Protein AF-A0A368FY58-F1 (afdb_monomer_lite)

Foldseek 3Di:
DAPLCCAQCNDPDHHPPGDRNVVSLQRSLVVLLVVLLVLLVVLVCCCVVCVPDPDWRADAAEFEQDDDPDPVCRVVSVLRCLVGVVQNPVCLAVVWRDPSVVVVQQVVCVVVVHPDGSRDTDDPVSSVSRHNSGPDPDYDHDD

InterPro domains:
  IPR001360 Glycoside hydrolase family 1 [PF00232] (12-135)
  IPR001360 Glycoside hydrolase family 1 [PTHR10353] (5-135)
  IPR017853 Glycoside hydrolase superfamily [SSF51445] (22-135)

Radius of gyration: 16.43 Å; chains: 1; bounding box: 44×36×48 Å

pLDDT: mean 85.99, std 13.45, range [48.5, 98.12]

Secondary structure (DSSP, 8-state):
--HHHHHHH-SSS--TT---GGGHHHHHHHHHHHHHHHHHHHHHHHHHH-TT--------EEE-----SSGGGHHHHHHHHIIIIITTTHHHHHSS--HHHHHHHHHHHHHTT-SS-SSPPPPHHHHHHHTT--S---EEE--

Sequence (143 aa):
MSQAHQGYCGIGTEHAPGGFQEHCSWAQYLAGHHMLLAHAHAYRAYHGLFPYSSGKIGIANSGAWIEPESAQEAAFAEEVRQWSAFWFTHPLFEGDYPPAMRATVDKKSKEEGRTSSRLPYFNEYERQMLIGASDTKRQLIYC

Structure (mmCIF, N/CA/C/O backbone):
data_AF-A0A368FY58-F1
#
_entry.id   AF-A0A368FY58-F1
#
loop_
_atom_site.group_PDB
_atom_site.id
_atom_site.type_symbol
_atom_site.label_atom_id
_atom_site.label_alt_id
_atom_site.label_comp_id
_atom_site.label_asym_id
_atom_site.label_entity_id
_atom_site.label_seq_id
_atom_site.pdbx_PDB_ins_code
_atom_site.Cartn_x
_atom_site.Cartn_y
_atom_site.Cartn_z
_atom_site.occupancy
_atom_site.B_iso_or_equiv
_atom_site.auth_seq_id
_atom_site.auth_comp_id
_atom_site.auth_asym_id
_atom_site.auth_atom_id
_atom_site.pdbx_PDB_model_num
ATOM 1 N N . MET A 1 1 ? -3.952 11.215 6.947 1.00 48.50 1 MET A N 1
ATOM 2 C CA . MET A 1 1 ? -4.940 10.929 5.880 1.00 48.50 1 MET A CA 1
ATOM 3 C C . MET A 1 1 ? -4.162 10.566 4.627 1.00 48.50 1 MET A C 1
ATOM 5 O O . MET A 1 1 ? -3.210 11.275 4.333 1.00 48.50 1 MET A O 1
ATOM 9 N N . SER A 1 2 ? -4.475 9.458 3.951 1.00 54.44 2 SER A N 1
ATOM 10 C CA . SER A 1 2 ? -3.730 9.057 2.747 1.00 54.44 2 SER A CA 1
ATOM 11 C C . SER A 1 2 ? -4.096 9.938 1.545 1.00 54.44 2 SER A C 1
ATOM 13 O O . SER A 1 2 ? -5.202 10.476 1.480 1.00 54.44 2 SER A O 1
ATOM 15 N N . GLN A 1 3 ? -3.201 10.035 0.558 1.00 57.19 3 GLN A N 1
ATOM 16 C CA . GLN A 1 3 ? -3.477 10.687 -0.734 1.00 57.19 3 GLN A CA 1
ATOM 17 C C . GLN A 1 3 ? -4.734 10.104 -1.415 1.00 57.19 3 GLN A C 1
ATOM 19 O O . GLN A 1 3 ? -5.549 10.836 -1.971 1.00 57.19 3 GLN A O 1
ATOM 24 N N . ALA A 1 4 ? -4.952 8.788 -1.291 1.00 59.53 4 ALA A N 1
ATOM 25 C CA . ALA A 1 4 ? -6.152 8.121 -1.800 1.00 59.53 4 ALA A CA 1
ATOM 26 C C . ALA A 1 4 ? -7.439 8.609 -1.107 1.00 59.53 4 ALA A C 1
ATOM 28 O O . ALA A 1 4 ? -8.479 8.721 -1.747 1.00 59.53 4 ALA A O 1
ATOM 29 N N . HIS A 1 5 ? -7.384 8.953 0.182 1.00 64.12 5 HIS A N 1
ATOM 30 C CA . HIS A 1 5 ? -8.523 9.553 0.870 1.00 64.12 5 HIS A CA 1
ATOM 31 C C . HIS A 1 5 ? -8.812 10.967 0.344 1.00 64.12 5 HIS A C 1
ATOM 33 O O . HIS A 1 5 ? -9.955 11.293 0.061 1.00 64.12 5 HIS A O 1
ATOM 39 N N . GLN A 1 6 ? -7.801 11.809 0.135 1.00 64.56 6 GLN A N 1
ATOM 40 C CA . GLN A 1 6 ? -8.033 13.171 -0.371 1.00 64.56 6 GLN A CA 1
ATOM 41 C C . GLN A 1 6 ? -8.599 13.183 -1.802 1.00 64.56 6 GLN A C 1
ATOM 43 O O . GLN A 1 6 ? -9.518 13.951 -2.080 1.00 64.56 6 GLN A O 1
ATOM 48 N N . GLY A 1 7 ? -8.113 12.291 -2.674 1.00 62.91 7 GLY A N 1
ATOM 49 C CA . GLY A 1 7 ? -8.591 12.143 -4.055 1.00 62.91 7 GLY A CA 1
ATOM 50 C C . GLY A 1 7 ? -10.014 11.586 -4.177 1.00 62.91 7 GLY A C 1
ATOM 51 O O . GLY A 1 7 ? -10.831 12.119 -4.919 1.00 62.91 7 GLY A O 1
ATOM 52 N N . TYR A 1 8 ? -10.332 10.522 -3.434 1.00 68.25 8 TYR A N 1
ATOM 53 C CA . TYR A 1 8 ? -11.596 9.785 -3.596 1.00 68.25 8 TYR A CA 1
ATOM 54 C C . TYR A 1 8 ? -12.671 10.147 -2.559 1.00 68.25 8 TYR A C 1
ATOM 56 O O . TYR A 1 8 ? -13.845 9.846 -2.761 1.00 68.25 8 TYR A O 1
ATOM 64 N N . CYS A 1 9 ? -12.283 10.780 -1.450 1.00 68.06 9 CYS A N 1
ATOM 65 C CA . CYS A 1 9 ? -13.140 11.067 -0.297 1.00 68.06 9 CYS A CA 1
ATOM 66 C C . CYS A 1 9 ? -13.080 12.527 0.179 1.00 68.06 9 CYS A C 1
ATOM 68 O O . CYS A 1 9 ? -13.592 12.815 1.260 1.00 68.06 9 CYS A O 1
ATOM 70 N N . GLY A 1 10 ? -12.410 13.418 -0.562 1.00 59.62 10 GLY A N 1
ATOM 71 C CA . GLY A 1 10 ? -11.998 14.744 -0.098 1.00 59.62 10 GLY A CA 1
ATOM 72 C C . GLY A 1 10 ? -13.063 15.510 0.694 1.00 59.62 10 GLY A C 1
ATOM 73 O O . GLY A 1 10 ? -14.151 15.792 0.195 1.00 59.62 10 GLY A O 1
ATOM 74 N N . ILE A 1 11 ? -12.716 15.877 1.931 1.00 55.25 11 ILE A N 1
ATOM 75 C CA . ILE A 1 11 ? -13.476 16.820 2.754 1.00 55.25 11 ILE A CA 1
ATOM 76 C C . ILE A 1 11 ? -13.068 18.231 2.312 1.00 55.25 11 ILE A C 1
ATOM 78 O O . ILE A 1 11 ? -11.911 18.613 2.467 1.00 55.25 11 ILE A O 1
ATOM 82 N N . GLY A 1 12 ? -14.009 19.001 1.760 1.00 56.72 12 GLY A N 1
ATOM 83 C CA . GLY A 1 12 ? -13.831 20.422 1.429 1.00 56.72 12 GLY A CA 1
ATOM 84 C C . GLY A 1 12 ? -13.776 20.744 -0.068 1.00 56.72 12 GLY A C 1
ATOM 85 O O . GLY A 1 12 ? -14.390 21.725 -0.475 1.00 56.72 12 GLY A O 1
ATOM 86 N N . THR A 1 13 ? -13.119 19.919 -0.892 1.00 57.25 13 THR A N 1
ATOM 87 C CA . THR A 1 13 ? -13.093 20.054 -2.364 1.00 57.25 13 THR A CA 1
ATOM 88 C C . THR A 1 13 ? -12.908 18.700 -3.059 1.00 57.25 13 THR A C 1
ATOM 90 O O . THR A 1 13 ? -12.271 17.784 -2.530 1.00 57.25 13 THR A O 1
ATOM 93 N N . GLU A 1 14 ? -13.468 18.568 -4.261 1.00 62.75 14 GLU A N 1
ATOM 94 C CA . GLU A 1 14 ? -13.305 17.392 -5.115 1.00 62.75 14 GLU A CA 1
ATOM 95 C C . GLU A 1 14 ? -11.928 17.423 -5.792 1.00 62.75 14 GLU A C 1
ATOM 97 O O . GLU A 1 14 ? -11.596 18.360 -6.517 1.00 62.75 14 GLU A O 1
ATOM 102 N N . HIS A 1 15 ? -11.105 16.411 -5.518 1.00 64.19 15 HIS A N 1
ATOM 103 C CA . HIS A 1 15 ? -9.800 16.227 -6.151 1.00 64.19 15 HIS A CA 1
ATOM 104 C C . HIS A 1 15 ? -9.892 15.104 -7.192 1.00 64.19 15 HIS A C 1
ATOM 106 O O . HIS A 1 15 ? -10.798 14.274 -7.144 1.00 64.19 15 HIS A O 1
ATOM 112 N N . ALA A 1 16 ? -8.961 15.062 -8.148 1.00 59.34 16 ALA A N 1
ATOM 113 C CA . ALA A 1 16 ? -8.955 14.015 -9.168 1.00 59.34 16 ALA A CA 1
ATOM 114 C C . ALA A 1 16 ? -8.830 12.607 -8.532 1.00 59.34 16 ALA A C 1
ATOM 116 O O . ALA A 1 16 ? -8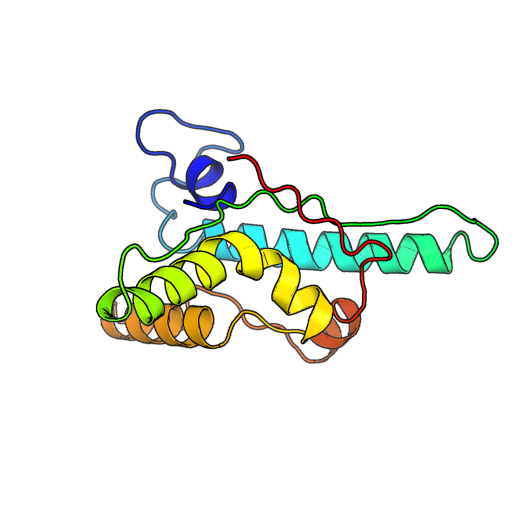.040 12.433 -7.598 1.00 59.34 16 ALA A O 1
ATOM 117 N N . PRO A 1 17 ? -9.553 11.590 -9.044 1.00 64.75 17 PRO A N 1
ATOM 118 C CA . PRO A 1 17 ? -10.380 11.622 -10.259 1.00 64.75 17 PRO A CA 1
ATOM 119 C C . PRO A 1 17 ? -11.807 12.195 -10.105 1.00 64.75 17 PRO A C 1
ATOM 121 O O . PRO A 1 17 ? -12.456 12.385 -11.127 1.00 64.75 17 PRO A O 1
ATOM 124 N N . GLY A 1 18 ? -12.286 12.503 -8.894 1.00 69.25 18 GLY A N 1
ATOM 125 C CA . GLY A 1 18 ? -13.659 12.983 -8.655 1.00 69.25 18 GLY A CA 1
ATOM 126 C C . GLY A 1 18 ? -14.741 11.901 -8.813 1.00 69.25 18 GLY A C 1
ATOM 127 O O . GLY A 1 18 ? -14.479 10.809 -9.306 1.00 69.25 18 GLY A O 1
ATOM 128 N N . GLY A 1 19 ? -15.961 12.165 -8.345 1.00 72.25 19 GLY A N 1
ATOM 129 C CA . GLY A 1 19 ? -17.146 11.321 -8.532 1.00 72.25 19 GLY A CA 1
ATOM 130 C C . GLY A 1 19 ? -17.279 10.127 -7.582 1.00 72.25 19 GLY A C 1
ATOM 131 O O . GLY A 1 19 ? -18.206 9.336 -7.727 1.00 72.25 19 GLY A O 1
ATOM 132 N N . PHE A 1 20 ? -16.387 9.978 -6.597 1.00 73.94 20 PHE A N 1
ATOM 133 C CA . PHE A 1 20 ? -16.355 8.813 -5.695 1.00 73.94 20 PHE A CA 1
ATOM 134 C C . PHE A 1 20 ? -16.813 9.096 -4.259 1.00 73.94 20 PHE A C 1
ATOM 136 O O . PHE A 1 20 ? -16.708 8.212 -3.407 1.00 73.94 20 PHE A O 1
ATOM 143 N N . GLN A 1 21 ? -17.363 10.280 -3.975 1.00 72.56 21 GLN A N 1
ATOM 144 C CA . GLN A 1 21 ? -17.785 10.666 -2.620 1.00 72.56 21 GLN A CA 1
ATOM 145 C C . GLN A 1 21 ? -18.790 9.670 -2.014 1.00 72.56 21 GLN A C 1
ATOM 147 O O . GLN A 1 21 ? -18.596 9.205 -0.890 1.00 72.56 21 GLN A O 1
ATOM 152 N N . GLU A 1 22 ? -19.794 9.242 -2.786 1.00 75.25 22 GLU A N 1
ATOM 153 C CA . GLU A 1 22 ? -20.794 8.243 -2.365 1.00 75.25 22 GLU A CA 1
ATOM 154 C C . GLU A 1 22 ? -20.196 6.841 -2.131 1.00 75.25 22 GLU A C 1
ATOM 156 O O . GLU A 1 22 ? -20.783 5.984 -1.465 1.00 75.25 22 GLU A O 1
ATOM 161 N N . HIS A 1 23 ? -18.998 6.587 -2.656 1.00 80.94 23 HIS A N 1
ATOM 162 C CA . HIS A 1 23 ? -18.295 5.305 -2.595 1.00 80.94 23 HIS A CA 1
ATOM 163 C C . HIS A 1 23 ? -17.013 5.362 -1.760 1.00 80.94 23 HIS A C 1
ATOM 165 O O . HIS A 1 23 ? -16.268 4.381 -1.685 1.00 80.94 23 HIS A O 1
ATOM 171 N N . CYS A 1 24 ? -16.783 6.475 -1.063 1.00 76.56 24 CYS A N 1
ATOM 172 C CA . CYS A 1 24 ? -15.576 6.730 -0.286 1.00 76.56 24 CYS A CA 1
ATOM 173 C C . CYS A 1 24 ? -15.232 5.600 0.702 1.00 76.56 24 CYS A C 1
ATOM 175 O O . CYS A 1 24 ? -14.060 5.283 0.935 1.00 76.56 24 CYS A O 1
ATOM 177 N N . SER A 1 25 ? -16.263 4.959 1.262 1.00 80.56 25 SER A N 1
ATOM 178 C CA . SER A 1 25 ? -16.097 3.860 2.215 1.00 80.56 25 SER A CA 1
ATOM 179 C C . SER A 1 25 ? -15.219 2.718 1.683 1.00 80.56 25 SER A C 1
ATOM 181 O O . SER A 1 25 ? -14.587 2.044 2.491 1.00 80.56 25 SER A O 1
ATOM 183 N N . TRP A 1 26 ? -15.121 2.517 0.363 1.00 85.94 26 TRP A N 1
ATOM 184 C CA . TRP A 1 26 ? -14.324 1.440 -0.239 1.00 85.94 26 TRP A CA 1
ATOM 185 C C . TRP A 1 26 ? -13.442 1.868 -1.425 1.00 85.94 26 TRP A C 1
ATOM 187 O O . TRP A 1 26 ? -12.402 1.248 -1.649 1.00 85.94 26 TRP A O 1
ATOM 197 N N . ALA A 1 27 ? -13.788 2.933 -2.155 1.00 86.62 27 ALA A N 1
ATOM 198 C CA . ALA A 1 27 ? -13.092 3.329 -3.386 1.00 86.62 27 ALA A CA 1
ATOM 199 C C . ALA A 1 27 ? -11.594 3.620 -3.175 1.00 86.62 27 ALA A C 1
ATOM 201 O O . ALA A 1 27 ? -10.762 3.208 -3.981 1.00 86.62 27 ALA A O 1
ATOM 202 N N . GLN A 1 28 ? -11.231 4.243 -2.049 1.00 84.81 28 GLN A N 1
ATOM 203 C CA . GLN A 1 28 ? -9.832 4.526 -1.702 1.00 84.81 28 GLN A CA 1
ATOM 204 C C . GLN A 1 28 ? -8.973 3.254 -1.575 1.00 84.81 28 GLN A C 1
ATOM 206 O O . GLN A 1 28 ? -7.805 3.251 -1.967 1.00 84.81 28 GLN A O 1
ATOM 211 N N . TYR A 1 29 ? -9.543 2.165 -1.048 1.00 90.62 29 TYR A N 1
ATOM 212 C CA . TYR A 1 29 ? -8.827 0.902 -0.881 1.00 90.62 29 TYR A CA 1
ATOM 213 C C . TYR A 1 29 ? -8.645 0.198 -2.217 1.00 90.62 29 TYR A C 1
ATOM 215 O O . TYR A 1 29 ? -7.563 -0.313 -2.489 1.00 90.62 29 TYR A O 1
ATOM 223 N N . LEU A 1 30 ? -9.675 0.228 -3.065 1.00 91.25 30 LEU A N 1
ATOM 224 C CA . LEU A 1 30 ? -9.613 -0.339 -4.406 1.00 91.25 30 LEU A CA 1
ATOM 225 C C . LEU A 1 30 ? -8.593 0.400 -5.285 1.00 91.25 30 LEU A C 1
ATOM 227 O O . LEU A 1 30 ? -7.776 -0.232 -5.953 1.00 91.25 30 LEU A O 1
ATOM 231 N N . ALA A 1 31 ? -8.586 1.734 -5.231 1.00 88.50 31 ALA A N 1
ATOM 232 C CA . ALA A 1 31 ? -7.604 2.550 -5.934 1.00 88.50 31 ALA A CA 1
ATOM 233 C C . ALA A 1 31 ? -6.176 2.235 -5.467 1.00 88.50 31 ALA A C 1
ATOM 235 O O . ALA A 1 31 ? -5.314 1.921 -6.287 1.00 88.50 31 ALA A O 1
ATOM 236 N N . GLY A 1 32 ? -5.932 2.242 -4.150 1.00 90.12 32 GLY A N 1
ATOM 237 C CA . GLY A 1 32 ? -4.619 1.903 -3.596 1.00 90.12 32 GLY A CA 1
ATOM 238 C C . GLY A 1 32 ? -4.163 0.486 -3.957 1.00 90.12 32 GLY A C 1
ATOM 239 O O . GLY A 1 32 ? -2.993 0.273 -4.269 1.00 90.12 32 GLY A O 1
ATOM 240 N N . HIS A 1 33 ? -5.089 -0.474 -3.983 1.00 95.12 33 HIS A N 1
ATOM 241 C CA . HIS A 1 33 ? -4.829 -1.848 -4.405 1.00 95.12 33 HIS A CA 1
ATOM 242 C C . HIS A 1 33 ? -4.338 -1.931 -5.851 1.00 95.12 33 HIS A C 1
ATOM 244 O O . HIS A 1 33 ? -3.269 -2.483 -6.110 1.00 95.12 33 HIS A O 1
ATOM 250 N N . HIS A 1 34 ? -5.054 -1.316 -6.792 1.00 95.38 34 HIS A N 1
ATOM 251 C CA . HIS A 1 34 ? -4.641 -1.343 -8.193 1.00 95.38 34 HIS A CA 1
ATOM 252 C C . HIS A 1 34 ? -3.397 -0.500 -8.474 1.00 95.38 34 HIS A C 1
ATOM 254 O O . HIS A 1 34 ? -2.614 -0.875 -9.341 1.00 95.38 34 HIS A O 1
ATOM 260 N N . MET A 1 35 ? -3.153 0.580 -7.726 1.00 94.25 35 MET A N 1
ATOM 261 C CA . MET A 1 35 ? -1.891 1.323 -7.817 1.00 94.25 35 MET A CA 1
ATOM 262 C C . MET A 1 35 ? -0.685 0.446 -7.457 1.00 94.25 35 MET A C 1
ATOM 264 O O . MET A 1 35 ? 0.327 0.489 -8.154 1.00 94.25 35 MET A O 1
ATOM 268 N N . LEU A 1 36 ? -0.797 -0.380 -6.412 1.00 95.81 36 LEU A N 1
ATOM 269 C CA . LEU A 1 36 ? 0.254 -1.324 -6.020 1.00 95.81 36 LEU A CA 1
ATOM 270 C C . LEU A 1 36 ? 0.492 -2.392 -7.091 1.00 95.81 36 LEU A C 1
ATOM 272 O O . LEU A 1 36 ? 1.639 -2.648 -7.457 1.00 95.81 36 LEU A O 1
ATOM 276 N N . LEU A 1 37 ? -0.580 -2.978 -7.632 1.00 97.69 37 LEU A N 1
ATOM 277 C CA . LEU A 1 37 ? -0.468 -3.966 -8.707 1.00 97.69 37 LEU A CA 1
ATOM 278 C C . LEU A 1 37 ? 0.138 -3.355 -9.973 1.00 97.69 37 LEU A C 1
ATOM 280 O O . LEU A 1 37 ? 1.061 -3.925 -10.547 1.00 97.69 37 LEU A O 1
ATOM 284 N N . ALA A 1 38 ? -0.324 -2.172 -10.384 1.00 97.62 38 ALA A N 1
ATOM 285 C CA . ALA A 1 38 ? 0.210 -1.465 -11.544 1.00 97.62 38 ALA A CA 1
ATOM 286 C C . ALA A 1 38 ? 1.706 -1.161 -11.380 1.00 97.62 38 ALA A C 1
ATOM 288 O O . ALA A 1 38 ? 2.486 -1.399 -12.303 1.00 97.62 38 ALA A O 1
ATOM 289 N N . HIS A 1 39 ? 2.116 -0.704 -10.192 1.00 96.62 39 HIS A N 1
ATOM 290 C CA . HIS A 1 39 ? 3.522 -0.496 -9.848 1.00 96.62 39 HIS A CA 1
ATOM 291 C C . HIS A 1 39 ? 4.334 -1.792 -9.960 1.00 96.62 39 HIS A C 1
ATOM 293 O O . HIS A 1 39 ? 5.369 -1.809 -10.625 1.00 96.62 39 HIS A O 1
ATOM 299 N N . ALA A 1 40 ? 3.849 -2.895 -9.383 1.00 97.44 40 ALA A N 1
ATOM 300 C CA . ALA A 1 40 ? 4.516 -4.192 -9.472 1.00 97.44 40 ALA A CA 1
ATOM 301 C C . ALA A 1 40 ? 4.650 -4.676 -10.923 1.00 97.44 40 ALA A C 1
ATOM 303 O O . ALA A 1 40 ? 5.733 -5.085 -11.340 1.00 97.44 40 ALA A O 1
ATOM 304 N N . HIS A 1 41 ? 3.589 -4.576 -11.726 1.00 97.88 41 HIS A N 1
ATOM 305 C CA . HIS A 1 41 ? 3.636 -4.928 -13.144 1.00 97.88 41 HIS A CA 1
ATOM 306 C C . HIS A 1 41 ? 4.646 -4.074 -13.915 1.00 97.88 41 HIS A C 1
ATOM 308 O O . HIS A 1 41 ? 5.447 -4.627 -14.668 1.00 97.88 41 HIS A O 1
ATOM 314 N N . ALA A 1 42 ? 4.661 -2.757 -13.699 1.00 97.50 42 ALA A N 1
ATOM 315 C CA . ALA A 1 42 ? 5.629 -1.861 -14.326 1.00 97.50 42 ALA A CA 1
ATOM 316 C C . ALA A 1 42 ? 7.071 -2.200 -13.914 1.00 97.50 42 ALA A C 1
ATOM 318 O O . ALA A 1 42 ? 7.954 -2.267 -14.770 1.00 97.50 42 ALA A O 1
ATOM 319 N N . TYR A 1 43 ? 7.301 -2.488 -12.628 1.00 96.94 43 TYR A N 1
ATOM 320 C CA . TYR A 1 43 ? 8.603 -2.900 -12.104 1.00 96.94 43 TYR A CA 1
ATOM 321 C C . TYR A 1 43 ? 9.120 -4.170 -12.791 1.00 96.94 43 TYR A C 1
ATOM 323 O O . TYR A 1 43 ? 10.255 -4.197 -13.277 1.00 96.94 43 TYR A O 1
ATOM 331 N N . ARG A 1 44 ? 8.286 -5.218 -12.871 1.00 96.94 44 ARG A N 1
ATOM 332 C CA . ARG A 1 44 ? 8.658 -6.487 -13.518 1.00 96.94 44 ARG A CA 1
ATOM 333 C C . ARG A 1 44 ? 8.848 -6.319 -15.021 1.00 96.94 44 ARG A C 1
ATOM 335 O O . ARG A 1 44 ? 9.807 -6.856 -15.568 1.00 96.94 44 ARG A O 1
ATOM 342 N N . ALA A 1 45 ? 7.974 -5.555 -15.677 1.00 97.44 45 ALA A N 1
ATOM 343 C CA . ALA A 1 45 ? 8.077 -5.281 -17.106 1.00 97.44 45 ALA A CA 1
ATOM 344 C C . ALA A 1 45 ? 9.388 -4.564 -17.441 1.00 97.44 45 ALA A C 1
ATOM 346 O O . ALA A 1 45 ? 10.081 -4.974 -18.364 1.00 97.44 45 ALA A O 1
ATOM 347 N N . TYR A 1 46 ? 9.773 -3.550 -16.666 1.00 97.19 46 TYR A N 1
ATOM 348 C CA . TYR A 1 46 ? 11.032 -2.838 -16.871 1.00 97.19 46 TYR A CA 1
ATOM 349 C C . TYR A 1 46 ? 12.249 -3.760 -16.768 1.00 97.19 46 TYR A C 1
ATOM 351 O O . TYR A 1 46 ? 13.075 -3.784 -17.675 1.00 97.19 46 TYR A O 1
ATOM 359 N N . HIS A 1 47 ? 12.330 -4.560 -15.704 1.00 95.50 47 HIS A N 1
ATOM 360 C CA . HIS A 1 47 ? 13.457 -5.470 -15.497 1.00 95.50 47 HIS A CA 1
ATOM 361 C C . HIS A 1 47 ? 13.492 -6.615 -16.520 1.00 95.50 47 HIS A C 1
ATOM 363 O O . HIS A 1 47 ? 14.570 -7.090 -16.868 1.00 95.50 47 HIS A O 1
ATOM 369 N N . GLY A 1 48 ? 12.332 -7.037 -17.033 1.00 96.44 48 GLY A N 1
ATOM 370 C CA . GLY A 1 48 ? 12.245 -8.028 -18.105 1.00 96.44 48 GLY A CA 1
ATOM 371 C C . GLY A 1 48 ? 12.607 -7.472 -19.486 1.00 96.44 48 GLY A C 1
ATOM 372 O O . GLY A 1 48 ? 13.301 -8.136 -20.250 1.00 96.44 48 GLY A O 1
ATOM 373 N N . LEU A 1 49 ? 12.153 -6.257 -19.812 1.00 97.81 49 LEU A N 1
ATOM 374 C CA . LEU A 1 49 ? 12.375 -5.617 -21.116 1.00 97.81 49 LEU A CA 1
ATOM 375 C C . LEU A 1 49 ? 13.764 -4.977 -21.237 1.00 97.81 49 LEU A C 1
ATOM 377 O O . LEU A 1 49 ? 14.304 -4.894 -22.339 1.00 97.81 49 LEU A O 1
ATOM 381 N N . PHE A 1 50 ? 14.349 -4.533 -20.123 1.00 96.69 50 PHE A N 1
ATOM 382 C CA . PHE A 1 50 ? 15.621 -3.811 -20.092 1.00 96.69 50 PHE A CA 1
ATOM 383 C C . PHE A 1 50 ? 16.636 -4.453 -19.123 1.00 96.69 50 PHE A C 1
ATOM 385 O O . PHE A 1 50 ? 17.146 -3.769 -18.235 1.00 96.69 50 PHE A O 1
ATOM 392 N N . PRO A 1 51 ? 16.997 -5.741 -19.296 1.00 93.62 51 PRO A N 1
ATOM 393 C CA . PRO A 1 51 ? 17.821 -6.488 -18.335 1.00 93.62 51 PRO A CA 1
ATOM 394 C C . PRO A 1 51 ? 19.261 -5.966 -18.187 1.00 93.62 51 PRO A C 1
ATOM 396 O O . PRO A 1 51 ? 19.928 -6.273 -17.205 1.00 93.62 51 PRO A O 1
ATOM 399 N N . TYR A 1 52 ? 19.751 -5.181 -19.151 1.00 96.25 52 TYR A N 1
ATOM 400 C CA . TYR A 1 52 ? 21.083 -4.561 -19.116 1.00 96.25 52 TYR A CA 1
ATOM 401 C C . TYR A 1 52 ? 21.062 -3.099 -18.652 1.00 96.25 52 TYR A C 1
ATOM 403 O O . TYR A 1 52 ? 22.107 -2.450 -18.610 1.00 96.25 52 TYR A O 1
ATOM 411 N N . SER A 1 53 ? 19.882 -2.553 -18.345 1.00 95.06 53 SER A N 1
ATOM 412 C CA . SER A 1 53 ? 19.763 -1.190 -17.838 1.00 95.06 53 SER A CA 1
ATOM 413 C C . SER A 1 53 ? 20.236 -1.112 -16.390 1.00 95.06 53 SER A C 1
ATOM 415 O O . SER A 1 53 ? 19.936 -1.979 -15.576 1.00 95.06 53 SER A O 1
ATOM 417 N N . SER A 1 54 ? 20.935 -0.031 -16.051 1.00 92.38 54 SER A N 1
ATOM 418 C CA . SER A 1 54 ? 21.296 0.316 -14.671 1.00 92.38 54 SER A CA 1
ATOM 419 C C . SER A 1 54 ? 20.264 1.222 -13.989 1.00 92.38 54 SER A C 1
ATOM 421 O O . SER A 1 54 ? 20.481 1.672 -12.858 1.00 92.38 54 SER A O 1
ATOM 423 N N . GLY A 1 55 ? 19.164 1.539 -14.680 1.00 93.25 55 GLY A N 1
ATOM 424 C CA . GLY A 1 55 ? 18.087 2.347 -14.123 1.00 93.25 55 GLY A CA 1
ATOM 425 C C . GLY A 1 55 ? 17.346 1.620 -13.001 1.00 93.25 55 GLY A C 1
ATOM 426 O O . GLY A 1 55 ? 17.377 0.398 -12.895 1.00 93.25 55 GLY A O 1
ATOM 427 N N . LYS A 1 56 ? 16.711 2.409 -12.135 1.00 93.94 56 LYS A N 1
ATOM 428 C CA . LYS A 1 56 ? 16.043 1.938 -10.921 1.00 93.94 56 LYS A CA 1
ATOM 429 C C . LYS A 1 56 ? 14.591 2.377 -10.918 1.00 93.94 56 LYS A C 1
ATOM 431 O O . LYS A 1 56 ? 14.297 3.520 -11.269 1.00 93.94 56 LYS A O 1
ATOM 436 N N . ILE A 1 57 ? 13.712 1.506 -10.449 1.00 93.81 57 ILE A N 1
ATOM 437 C CA . ILE A 1 57 ? 12.304 1.799 -10.203 1.00 93.81 57 ILE A CA 1
ATOM 438 C C . ILE A 1 57 ? 12.050 1.770 -8.702 1.00 93.81 57 ILE A C 1
ATOM 440 O O . ILE A 1 57 ? 12.449 0.853 -7.992 1.00 93.81 57 ILE A O 1
ATOM 444 N N . GLY A 1 58 ? 11.352 2.788 -8.217 1.00 91.06 58 GLY A N 1
ATOM 445 C CA . GLY A 1 58 ? 10.887 2.862 -6.841 1.00 91.06 58 GLY A CA 1
ATOM 446 C C . GLY A 1 58 ? 9.484 3.434 -6.772 1.00 91.06 58 GLY A C 1
ATOM 447 O O . GLY A 1 58 ? 8.977 3.968 -7.758 1.00 91.06 58 GLY A O 1
ATOM 448 N N . ILE A 1 59 ? 8.871 3.335 -5.595 1.00 88.25 59 ILE A N 1
ATOM 449 C CA . ILE A 1 59 ? 7.605 4.000 -5.300 1.00 88.25 59 ILE A CA 1
ATOM 450 C C . ILE A 1 59 ? 7.865 5.244 -4.449 1.00 88.25 59 ILE A C 1
ATOM 452 O O . ILE A 1 59 ? 8.510 5.187 -3.403 1.00 88.25 59 ILE A O 1
ATOM 456 N N . ALA A 1 60 ? 7.363 6.390 -4.898 1.00 86.88 60 ALA A N 1
ATOM 457 C CA . ALA A 1 60 ? 7.387 7.618 -4.117 1.00 86.88 60 ALA A CA 1
ATOM 458 C C . ALA A 1 60 ? 6.206 7.611 -3.138 1.00 86.88 60 ALA A C 1
ATOM 460 O O . ALA A 1 60 ? 5.129 8.116 -3.447 1.00 86.88 60 ALA A O 1
ATOM 461 N N . ASN A 1 61 ? 6.394 7.002 -1.965 1.00 82.38 61 ASN A N 1
ATOM 462 C CA . ASN A 1 61 ? 5.356 6.993 -0.940 1.00 82.38 61 ASN A CA 1
ATOM 463 C C . ASN A 1 61 ? 5.404 8.282 -0.110 1.00 82.38 61 ASN A C 1
ATOM 465 O O . ASN A 1 61 ? 6.422 8.555 0.528 1.00 82.38 61 ASN A O 1
ATOM 469 N N . SER A 1 62 ? 4.301 9.032 -0.111 1.00 78.62 62 SER A N 1
ATOM 470 C CA . SER A 1 62 ? 4.095 10.206 0.738 1.00 78.62 62 SER A CA 1
ATOM 471 C C . SER A 1 62 ? 3.285 9.796 1.962 1.00 78.62 62 SER A C 1
ATOM 473 O O . SER A 1 62 ? 2.155 9.324 1.835 1.00 78.62 62 SER A O 1
ATOM 475 N N . GLY A 1 63 ? 3.868 9.980 3.142 1.00 76.81 63 GLY A N 1
ATOM 476 C CA . GLY A 1 63 ? 3.210 9.709 4.412 1.00 76.81 63 GLY A CA 1
ATOM 477 C C . GLY A 1 63 ? 3.685 10.674 5.489 1.00 76.81 63 GLY A C 1
ATOM 478 O O . GLY A 1 63 ? 4.827 11.131 5.467 1.00 76.81 63 GLY A O 1
ATOM 479 N N . ALA A 1 64 ? 2.799 10.962 6.436 1.00 79.75 64 ALA A N 1
ATOM 480 C CA . ALA A 1 64 ? 3.151 11.631 7.678 1.00 79.75 64 ALA A CA 1
ATOM 481 C C . ALA A 1 64 ? 3.830 10.633 8.623 1.00 79.75 64 ALA A C 1
ATOM 483 O O . ALA A 1 64 ? 3.309 9.529 8.838 1.00 79.75 64 ALA A O 1
ATOM 484 N N . TRP A 1 65 ? 4.969 11.034 9.182 1.00 84.88 65 TRP A N 1
ATOM 485 C CA . TRP A 1 65 ? 5.584 10.360 10.317 1.00 84.88 65 TRP A CA 1
ATOM 486 C C . TRP A 1 65 ? 5.015 10.946 11.608 1.00 84.88 65 TRP A C 1
ATOM 488 O O . TRP A 1 65 ? 4.896 12.163 11.727 1.00 84.88 65 TRP A O 1
ATOM 498 N N . ILE A 1 66 ? 4.648 10.087 12.556 1.00 84.62 66 ILE A N 1
ATOM 499 C CA . ILE A 1 66 ? 4.115 10.510 13.853 1.00 84.62 66 ILE A CA 1
ATOM 500 C C . ILE A 1 66 ? 4.982 9.907 14.941 1.00 84.62 66 ILE A C 1
ATOM 502 O O . ILE A 1 66 ? 5.191 8.693 14.949 1.00 84.62 66 ILE A O 1
ATOM 506 N N . GLU A 1 67 ? 5.458 10.756 15.845 1.00 91.31 67 GLU A N 1
ATOM 507 C CA . GLU A 1 67 ? 6.113 10.350 17.084 1.00 91.31 67 GLU A CA 1
ATOM 508 C C . GLU A 1 67 ? 5.129 10.462 18.252 1.00 91.31 67 GLU A C 1
ATOM 510 O O . GLU A 1 67 ? 4.343 11.410 18.284 1.00 91.31 67 GLU A O 1
ATOM 515 N N . PRO A 1 68 ? 5.136 9.509 19.196 1.00 92.81 68 PRO A N 1
ATOM 516 C CA . PRO A 1 68 ? 4.320 9.613 20.398 1.00 92.81 68 PRO A CA 1
ATOM 517 C C . PRO A 1 68 ? 4.895 10.665 21.358 1.00 92.81 68 PRO A C 1
ATOM 519 O O . PRO A 1 68 ? 6.113 10.741 21.531 1.00 92.81 68 PRO A O 1
ATOM 522 N N . GLU A 1 69 ? 4.039 11.426 22.047 1.00 93.00 69 GLU A N 1
ATOM 523 C CA . GLU A 1 69 ? 4.492 12.373 23.081 1.00 93.00 69 GLU A CA 1
ATOM 524 C C . GLU A 1 69 ? 4.781 11.660 24.413 1.00 93.00 69 GLU A C 1
ATOM 526 O O . GLU A 1 69 ? 5.524 12.158 25.261 1.00 93.00 69 GLU A O 1
ATOM 531 N N . SER A 1 70 ? 4.222 10.460 24.598 1.00 95.19 70 SER A N 1
ATOM 532 C CA . SER A 1 70 ? 4.393 9.638 25.797 1.00 95.19 70 SER A CA 1
ATOM 533 C C . SER A 1 70 ? 4.370 8.134 25.496 1.00 95.19 70 SER A C 1
ATOM 535 O O . SER A 1 70 ? 3.901 7.684 24.451 1.00 95.19 70 SER A O 1
ATOM 537 N N . ALA A 1 71 ? 4.835 7.315 26.445 1.00 94.69 71 ALA A N 1
ATOM 538 C CA . ALA A 1 71 ? 4.816 5.856 26.304 1.00 94.69 71 ALA A CA 1
ATOM 539 C C . ALA A 1 71 ? 3.391 5.288 26.156 1.00 94.69 71 ALA A C 1
ATOM 541 O O . ALA A 1 71 ? 3.194 4.271 25.493 1.00 94.69 71 ALA A O 1
ATOM 542 N N . GLN A 1 72 ? 2.394 5.952 26.744 1.00 94.75 72 GLN A N 1
ATOM 543 C CA . GLN A 1 72 ? 0.985 5.574 26.658 1.00 94.75 72 GLN A CA 1
ATOM 544 C C . GLN A 1 72 ? 0.426 5.741 25.236 1.00 94.75 72 GLN A C 1
ATOM 546 O O . GLN A 1 72 ? -0.473 5.002 24.840 1.00 94.75 72 GLN A O 1
ATOM 551 N N . GLU A 1 73 ? 0.984 6.662 24.449 1.00 93.06 73 GLU A N 1
ATOM 552 C CA . GLU A 1 73 ? 0.557 6.948 23.074 1.00 93.06 73 GLU A CA 1
ATOM 553 C C . GLU A 1 73 ? 1.330 6.152 22.020 1.00 93.06 73 GLU A C 1
ATOM 555 O O . GLU A 1 73 ? 0.979 6.183 20.840 1.00 93.06 73 GLU A O 1
ATOM 560 N N . ALA A 1 74 ? 2.358 5.399 22.423 1.00 92.50 74 ALA A N 1
ATOM 561 C CA . ALA A 1 74 ? 3.227 4.667 21.505 1.00 92.50 74 ALA A CA 1
ATOM 562 C C . ALA A 1 74 ? 2.452 3.718 20.574 1.00 92.50 74 ALA A C 1
ATOM 564 O O . ALA A 1 74 ? 2.744 3.651 19.380 1.00 92.50 74 ALA A O 1
ATOM 565 N N . ALA A 1 75 ? 1.436 3.025 21.099 1.00 90.62 75 ALA A N 1
ATOM 566 C CA . ALA A 1 75 ? 0.604 2.119 20.309 1.00 90.62 75 ALA A CA 1
ATOM 567 C C . ALA A 1 75 ? -0.243 2.865 19.263 1.00 90.62 75 ALA A C 1
ATOM 569 O O . ALA A 1 75 ? -0.367 2.406 18.130 1.00 90.62 75 ALA A O 1
ATOM 570 N N . PHE A 1 76 ? -0.786 4.030 19.625 1.00 88.25 76 PHE A N 1
ATOM 571 C CA . PHE A 1 76 ? -1.567 4.861 18.712 1.00 88.25 76 PHE A CA 1
ATOM 572 C C . PHE A 1 76 ? -0.685 5.461 17.613 1.00 88.25 76 PHE A C 1
ATOM 574 O O . PHE A 1 76 ? -1.026 5.373 16.435 1.00 88.25 76 PHE A O 1
ATOM 581 N N . ALA A 1 77 ? 0.479 6.009 17.974 1.00 90.06 77 ALA A N 1
ATOM 582 C CA . ALA A 1 77 ? 1.436 6.535 17.004 1.00 90.06 77 ALA A CA 1
ATOM 583 C C . ALA A 1 77 ? 1.880 5.453 16.004 1.00 90.06 77 ALA A C 1
ATOM 585 O O . ALA A 1 77 ? 1.938 5.711 14.800 1.00 90.06 77 ALA A O 1
ATOM 586 N N . GLU A 1 78 ? 2.125 4.227 16.481 1.00 88.81 78 GLU A N 1
ATOM 587 C CA . GLU A 1 78 ? 2.440 3.096 15.609 1.00 88.81 78 GLU A CA 1
ATOM 588 C C . GLU A 1 78 ? 1.284 2.747 14.672 1.00 88.81 78 GLU A C 1
ATOM 590 O O . GLU A 1 78 ? 1.503 2.607 13.470 1.00 88.81 78 GLU A O 1
ATOM 595 N N . GLU A 1 79 ? 0.049 2.680 15.173 1.00 87.06 79 GLU A N 1
ATOM 596 C CA . GLU A 1 79 ? -1.115 2.459 14.318 1.00 87.06 79 GLU A CA 1
ATOM 597 C C . GLU A 1 79 ? -1.189 3.518 13.210 1.00 87.06 79 GLU A C 1
ATOM 599 O O . GLU A 1 79 ? -1.313 3.173 12.033 1.00 87.06 79 GLU A O 1
ATOM 604 N N . VAL A 1 80 ? -1.036 4.805 13.535 1.00 86.75 80 VAL A N 1
ATOM 605 C CA . VAL A 1 80 ? -1.094 5.858 12.512 1.00 86.75 80 VAL A CA 1
ATOM 606 C C . VAL A 1 80 ? 0.038 5.728 11.488 1.00 86.75 80 VAL A C 1
ATOM 608 O O . VAL A 1 80 ? -0.206 5.924 10.292 1.00 86.75 80 VAL A O 1
ATOM 611 N N . ARG A 1 81 ? 1.250 5.330 11.898 1.00 87.50 81 ARG A N 1
ATOM 612 C CA . ARG A 1 81 ? 2.341 5.022 10.956 1.00 87.50 81 ARG A CA 1
ATOM 613 C C . ARG A 1 81 ? 1.975 3.874 10.016 1.00 87.50 81 ARG A C 1
ATOM 615 O O . ARG A 1 81 ? 2.232 3.992 8.818 1.00 87.50 81 ARG A O 1
ATOM 622 N N . GLN A 1 82 ? 1.301 2.829 10.497 1.00 87.69 82 GLN A N 1
ATOM 623 C CA . GLN A 1 82 ? 0.827 1.732 9.642 1.00 87.69 82 GLN A CA 1
ATOM 624 C C . GLN A 1 82 ? -0.119 2.235 8.537 1.00 87.69 82 GLN A C 1
ATOM 626 O O . GLN A 1 82 ? 0.040 1.884 7.366 1.00 87.69 82 GLN A O 1
ATOM 631 N N . TRP A 1 83 ? -1.052 3.127 8.881 1.00 85.50 83 TRP A N 1
ATOM 632 C CA . TRP A 1 83 ? -2.008 3.718 7.933 1.00 85.50 83 TRP A CA 1
ATOM 633 C C . TRP A 1 83 ? -1.408 4.764 6.987 1.00 85.50 83 TRP A C 1
ATOM 635 O O . TRP A 1 83 ? -1.923 4.974 5.888 1.00 85.50 83 TRP A O 1
ATOM 645 N N . SER A 1 84 ? -0.361 5.456 7.427 1.00 82.31 84 SER A N 1
ATOM 646 C CA . SER A 1 84 ? 0.234 6.593 6.725 1.00 82.31 84 SER A CA 1
ATOM 647 C C . SER A 1 84 ? 1.461 6.180 5.913 1.00 82.31 84 SER A C 1
ATOM 649 O O . SER A 1 84 ? 1.504 6.322 4.693 1.00 82.31 84 SER A O 1
ATOM 651 N N . ALA A 1 85 ? 2.459 5.626 6.594 1.00 80.81 85 ALA A N 1
ATOM 652 C CA . ALA A 1 85 ? 3.758 5.306 6.036 1.00 80.8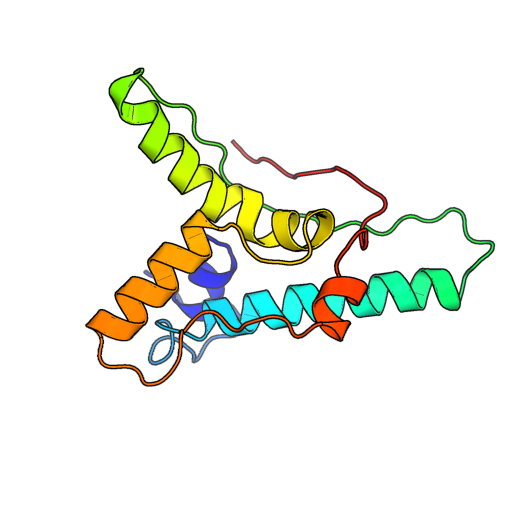1 85 ALA A CA 1
ATOM 653 C C . ALA A 1 85 ? 3.814 3.888 5.456 1.00 80.81 85 ALA A C 1
ATOM 655 O O . ALA A 1 85 ? 4.545 3.674 4.489 1.00 80.81 85 ALA A O 1
ATOM 656 N N . PHE A 1 86 ? 3.075 2.926 6.018 1.00 88.88 86 PHE A N 1
ATOM 657 C CA . PHE A 1 86 ? 3.280 1.513 5.679 1.00 88.88 86 PHE A CA 1
ATOM 658 C C . PHE A 1 86 ? 2.242 0.903 4.741 1.00 88.88 86 PHE A C 1
ATOM 660 O O . PHE A 1 86 ? 2.517 -0.136 4.146 1.00 88.88 86 PHE A O 1
ATOM 667 N N . TRP A 1 87 ? 1.111 1.567 4.495 1.00 89.56 87 TRP A N 1
ATOM 668 C CA . TRP A 1 87 ? 0.079 1.063 3.581 1.00 89.56 87 TRP A CA 1
ATOM 669 C C . TRP A 1 87 ? 0.635 0.696 2.186 1.00 89.56 87 TRP A C 1
ATOM 671 O O . TRP A 1 87 ? 0.394 -0.411 1.708 1.00 89.56 87 TRP A O 1
ATOM 681 N N . PHE A 1 88 ? 1.424 1.571 1.551 1.00 89.94 88 PHE A N 1
ATOM 682 C CA . PHE A 1 88 ? 1.977 1.321 0.208 1.00 89.94 88 PHE A CA 1
ATOM 683 C C . PHE A 1 88 ? 3.359 0.657 0.194 1.00 89.94 88 PHE A C 1
ATOM 685 O O . PHE A 1 88 ? 3.820 0.236 -0.864 1.00 89.94 88 PHE A O 1
ATOM 692 N N . THR A 1 89 ? 4.043 0.565 1.334 1.00 90.19 89 THR A N 1
ATOM 693 C CA . THR A 1 89 ? 5.396 -0.010 1.394 1.00 90.19 89 THR A CA 1
ATOM 694 C C . THR A 1 89 ? 5.387 -1.438 1.915 1.00 90.19 89 THR A C 1
ATOM 696 O O . THR A 1 89 ? 6.085 -2.275 1.355 1.00 90.19 89 THR A O 1
ATOM 699 N N . HIS A 1 90 ? 4.558 -1.758 2.911 1.00 93.44 90 HIS A N 1
ATOM 700 C CA . HIS A 1 90 ? 4.472 -3.100 3.487 1.00 93.44 90 HIS A CA 1
ATOM 701 C C . HIS A 1 90 ? 4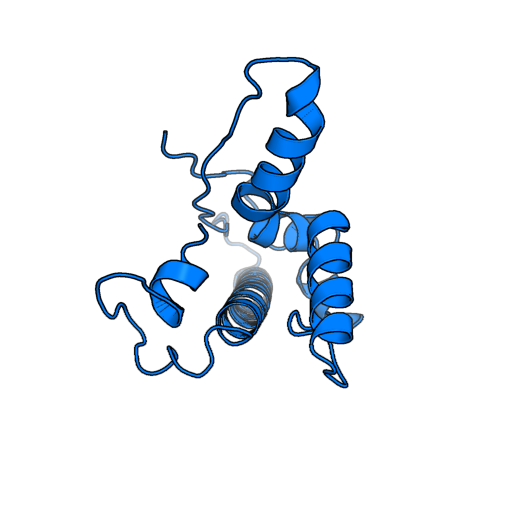.154 -4.185 2.438 1.00 93.44 90 HIS A C 1
ATOM 703 O O . HIS A 1 90 ? 4.861 -5.194 2.429 1.00 93.44 90 HIS A O 1
ATOM 709 N N . PRO A 1 91 ? 3.235 -3.983 1.465 1.00 95.12 91 PRO A N 1
ATOM 710 C CA . PRO A 1 91 ? 3.009 -4.965 0.401 1.00 95.12 91 PRO A CA 1
ATOM 711 C C . PRO A 1 91 ? 4.241 -5.239 -0.465 1.00 95.12 91 PRO A C 1
ATOM 713 O O . PRO A 1 91 ? 4.407 -6.352 -0.950 1.00 95.12 91 PRO A O 1
ATOM 716 N N . LEU A 1 92 ? 5.134 -4.260 -0.635 1.00 93.44 92 LEU A N 1
ATOM 717 C CA . LEU A 1 92 ? 6.352 -4.426 -1.432 1.00 93.44 92 LEU A CA 1
ATOM 718 C C . LEU A 1 92 ? 7.446 -5.216 -0.703 1.00 93.44 92 LEU A C 1
ATOM 720 O O . LEU A 1 92 ? 8.365 -5.706 -1.354 1.00 93.44 92 LEU A O 1
ATOM 724 N N . PHE A 1 93 ? 7.370 -5.348 0.624 1.00 90.25 93 PHE A N 1
ATOM 725 C CA . PHE A 1 93 ? 8.349 -6.095 1.422 1.00 90.25 93 PHE A CA 1
ATOM 726 C C . PHE A 1 93 ? 7.799 -7.440 1.906 1.00 90.25 93 PHE A C 1
ATOM 728 O O . PHE A 1 93 ? 8.472 -8.455 1.765 1.00 90.25 93 PHE A O 1
ATOM 735 N N . GLU A 1 94 ? 6.560 -7.458 2.394 1.00 93.75 94 GLU A N 1
ATOM 736 C CA . GLU A 1 94 ? 5.925 -8.622 3.030 1.00 93.75 94 GLU A CA 1
ATOM 737 C C . GLU A 1 94 ? 4.855 -9.284 2.141 1.00 93.75 94 GLU A C 1
ATOM 739 O O . GLU A 1 94 ? 4.306 -10.339 2.468 1.00 93.75 94 GLU A O 1
ATOM 744 N N . GLY A 1 95 ? 4.525 -8.666 1.002 1.00 94.00 95 GLY A N 1
ATOM 745 C CA . GLY A 1 95 ? 3.555 -9.206 0.052 1.00 94.00 95 GLY A CA 1
ATOM 746 C C . GLY A 1 95 ? 2.100 -9.088 0.493 1.00 94.00 95 GLY A C 1
ATOM 747 O O . GLY A 1 95 ? 1.254 -9.726 -0.114 1.00 94.00 95 GLY A O 1
ATOM 748 N N . ASP A 1 96 ? 1.781 -8.332 1.541 1.00 96.12 96 ASP A N 1
ATOM 749 C CA . ASP A 1 96 ? 0.400 -8.001 1.914 1.00 96.12 96 ASP A CA 1
ATOM 750 C C . ASP A 1 96 ? 0.354 -6.654 2.653 1.00 96.12 96 ASP A C 1
ATOM 752 O O . ASP A 1 96 ? 1.388 -6.069 2.984 1.00 96.12 96 ASP A O 1
ATOM 756 N N . TYR A 1 97 ? -0.842 -6.135 2.901 1.00 95.94 97 TYR A N 1
ATOM 757 C CA . TYR A 1 97 ? -1.053 -4.941 3.712 1.00 95.94 97 TYR A CA 1
ATOM 758 C C . TYR A 1 97 ? -0.615 -5.144 5.169 1.00 95.94 97 TYR A C 1
ATOM 760 O O . TYR A 1 97 ? -0.580 -6.280 5.649 1.00 95.94 97 TYR A O 1
ATOM 768 N N . PRO A 1 98 ? -0.350 -4.054 5.915 1.00 94.75 98 PRO A N 1
ATOM 769 C CA . PRO A 1 98 ? -0.078 -4.149 7.341 1.00 94.75 98 PRO A CA 1
ATOM 770 C C . PRO A 1 98 ? -1.140 -4.958 8.106 1.00 94.75 98 PRO A C 1
ATOM 772 O O . PRO A 1 98 ? -2.337 -4.681 7.944 1.00 94.75 98 PRO A O 1
ATOM 775 N N . PRO A 1 99 ? -0.749 -5.890 8.997 1.00 92.44 99 PRO A N 1
ATOM 776 C CA . PRO A 1 99 ? -1.700 -6.708 9.753 1.00 92.44 99 PRO A CA 1
ATOM 777 C C . PRO A 1 99 ? -2.715 -5.883 10.555 1.00 92.44 99 PRO A C 1
ATOM 779 O O . PRO A 1 99 ? -3.901 -6.213 10.579 1.00 92.44 99 PRO A O 1
ATOM 782 N N . ALA A 1 100 ? -2.275 -4.775 11.162 1.00 90.12 100 ALA A N 1
ATOM 783 C CA . ALA A 1 100 ? -3.146 -3.866 11.908 1.00 90.12 100 ALA A CA 1
ATOM 784 C C . ALA A 1 100 ? -4.203 -3.206 11.005 1.00 90.12 100 ALA A C 1
ATOM 786 O O . ALA A 1 100 ? -5.389 -3.196 11.335 1.00 90.12 100 ALA A O 1
ATOM 787 N N . MET A 1 101 ? -3.792 -2.722 9.828 1.00 92.25 101 MET A N 1
ATOM 788 C CA . MET A 1 101 ? -4.702 -2.139 8.840 1.00 92.25 101 MET A CA 1
ATOM 789 C C . MET A 1 101 ? -5.747 -3.169 8.393 1.00 92.25 101 MET A C 1
ATOM 791 O O . MET A 1 101 ? -6.946 -2.888 8.416 1.00 92.25 101 MET A O 1
ATOM 795 N N . ARG A 1 102 ? -5.299 -4.382 8.041 1.00 94.62 102 ARG A N 1
ATOM 796 C CA . ARG A 1 102 ? -6.166 -5.501 7.652 1.00 94.62 102 ARG A CA 1
ATOM 797 C C . ARG A 1 102 ? -7.202 -5.814 8.730 1.00 94.62 102 ARG A C 1
ATOM 799 O O . ARG A 1 102 ? -8.399 -5.796 8.446 1.00 94.62 102 ARG A O 1
ATOM 806 N N . ALA A 1 103 ? -6.751 -6.045 9.962 1.00 93.69 103 ALA A N 1
ATOM 807 C CA . ALA A 1 103 ? -7.621 -6.384 11.082 1.00 93.69 103 ALA A CA 1
ATOM 808 C C . ALA A 1 103 ? -8.697 -5.311 11.317 1.00 93.69 103 ALA A C 1
ATOM 810 O O . ALA A 1 103 ? -9.877 -5.635 11.479 1.00 93.69 103 ALA A O 1
ATOM 811 N N . THR A 1 104 ? -8.313 -4.033 11.272 1.00 93.00 104 THR A N 1
ATOM 812 C CA . THR A 1 104 ? -9.238 -2.916 11.484 1.00 93.00 104 THR A CA 1
ATOM 813 C C . THR A 1 104 ? -10.260 -2.778 10.355 1.00 93.00 104 THR A C 1
ATOM 815 O O . THR A 1 104 ? -11.451 -2.615 10.640 1.00 93.00 104 THR A O 1
ATOM 818 N N . VAL A 1 105 ? -9.854 -2.862 9.078 1.00 93.75 105 VAL A N 1
ATOM 819 C CA . VAL A 1 105 ? -10.813 -2.750 7.960 1.00 93.75 105 VAL A CA 1
ATOM 820 C C . VAL A 1 105 ? -11.772 -3.936 7.937 1.00 93.75 105 VAL A C 1
ATOM 822 O O . VAL A 1 105 ? -12.973 -3.733 7.743 1.00 93.75 105 VAL A O 1
ATOM 825 N N . ASP A 1 106 ? -11.278 -5.153 8.165 1.00 95.69 106 ASP A N 1
ATOM 826 C CA . ASP A 1 106 ? -12.104 -6.362 8.169 1.00 95.69 106 ASP A CA 1
ATOM 827 C C . ASP A 1 106 ? -13.138 -6.322 9.299 1.00 95.69 106 ASP A C 1
ATOM 829 O O . ASP A 1 106 ? -14.319 -6.580 9.058 1.00 95.69 106 ASP A O 1
ATOM 833 N N . LYS A 1 107 ? -12.722 -5.936 10.515 1.00 96.06 107 LYS A N 1
ATOM 834 C CA . LYS A 1 107 ? -13.626 -5.768 11.661 1.00 96.06 107 LYS A CA 1
ATOM 835 C C . LYS A 1 107 ? -14.732 -4.761 11.348 1.00 96.06 107 LYS A C 1
ATOM 837 O O . LYS A 1 107 ? -15.907 -5.108 11.426 1.00 96.06 107 LYS A O 1
ATOM 842 N N . LYS A 1 108 ? -14.367 -3.551 10.913 1.00 94.31 108 LYS A N 1
ATOM 843 C CA . LYS A 1 108 ? -15.350 -2.503 10.600 1.00 94.31 108 LYS A CA 1
ATOM 844 C C . LYS A 1 108 ? -16.277 -2.890 9.446 1.00 94.31 108 LYS A C 1
ATOM 846 O O . LYS A 1 108 ? -17.456 -2.572 9.475 1.00 94.31 108 LYS A O 1
ATOM 851 N N . SER A 1 109 ? -15.771 -3.595 8.432 1.00 95.06 109 SER A N 1
ATOM 852 C CA . SER A 1 109 ? -16.609 -4.048 7.309 1.00 95.06 109 SER A CA 1
ATOM 853 C C . SER A 1 109 ? -17.677 -5.048 7.774 1.00 95.06 109 SER A C 1
ATOM 855 O O . SER A 1 109 ? -18.812 -4.982 7.309 1.00 95.06 109 SER A O 1
ATOM 857 N N . LYS A 1 110 ? -17.344 -5.930 8.730 1.00 96.31 110 LYS A N 1
ATOM 858 C CA . L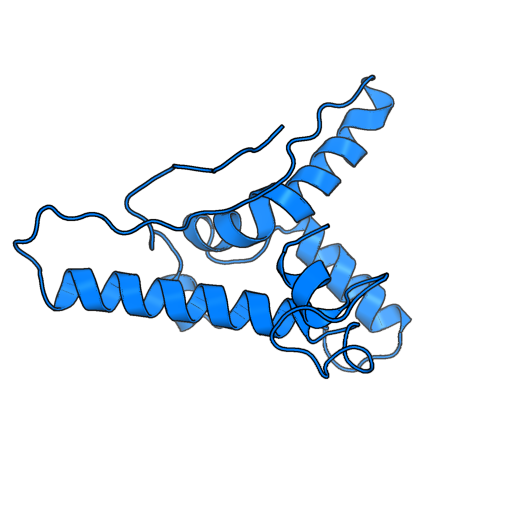YS A 1 110 ? -18.311 -6.847 9.357 1.00 96.31 110 LYS A CA 1
ATOM 859 C C . LYS A 1 110 ? -19.333 -6.111 10.225 1.00 96.31 110 LYS A C 1
ATOM 861 O O . LYS A 1 110 ? -20.512 -6.433 10.155 1.00 96.31 110 LYS A O 1
ATOM 866 N N . GLU A 1 111 ? -18.898 -5.125 11.009 1.00 95.75 111 GLU A N 1
ATOM 867 C CA . GLU A 1 111 ? -19.788 -4.286 11.834 1.00 95.75 111 GLU A CA 1
ATOM 868 C C . GLU A 1 111 ? -20.794 -3.496 10.979 1.00 95.75 111 GLU A C 1
ATOM 870 O O . GLU A 1 111 ? -21.940 -3.318 11.375 1.00 95.75 111 GLU A O 1
ATOM 875 N N . GLU A 1 112 ? -20.394 -3.093 9.772 1.00 92.50 112 GLU A N 1
ATOM 876 C CA . GLU A 1 112 ? -21.261 -2.464 8.766 1.00 92.50 112 GLU A CA 1
ATOM 877 C C . GLU A 1 112 ? -22.189 -3.464 8.037 1.00 92.50 112 GLU A C 1
ATOM 879 O O . GLU A 1 112 ? -22.945 -3.065 7.153 1.00 92.50 112 GLU A O 1
ATOM 884 N N . GLY A 1 113 ? -22.129 -4.763 8.358 1.00 94.69 113 GLY A N 1
ATOM 885 C CA . GLY A 1 113 ? -22.952 -5.804 7.734 1.00 94.69 113 GLY A CA 1
ATOM 886 C C . GLY A 1 113 ? -22.534 -6.182 6.309 1.00 94.69 113 GLY A C 1
ATOM 887 O O . GLY A 1 113 ? -23.331 -6.759 5.568 1.00 94.69 113 GLY A O 1
ATOM 888 N N . ARG A 1 114 ? -21.302 -5.863 5.890 1.00 93.00 114 ARG A N 1
ATOM 889 C CA . ARG A 1 114 ? -20.814 -6.194 4.543 1.00 93.00 114 ARG A CA 1
ATOM 890 C C . ARG A 1 114 ? -20.460 -7.673 4.432 1.00 93.00 114 ARG A C 1
ATOM 892 O O . ARG A 1 114 ? -19.869 -8.262 5.334 1.00 93.00 114 ARG A O 1
ATOM 899 N N . THR A 1 115 ? -20.744 -8.252 3.269 1.00 93.38 115 THR A N 1
ATOM 900 C CA . THR A 1 115 ? -20.378 -9.637 2.933 1.00 93.38 115 THR A CA 1
ATOM 901 C C . THR A 1 115 ? -18.883 -9.810 2.663 1.00 93.38 115 THR A C 1
ATOM 903 O O . THR A 1 115 ? -18.363 -10.917 2.775 1.00 93.38 115 THR A O 1
ATOM 906 N N . SER A 1 116 ? -18.182 -8.730 2.313 1.00 92.75 116 SER A N 1
ATOM 907 C CA . SER A 1 116 ? -16.750 -8.723 2.015 1.00 92.75 116 SER A CA 1
ATOM 908 C C . SER A 1 116 ? -16.050 -7.522 2.650 1.00 92.75 116 SER A C 1
ATOM 910 O O . SER A 1 116 ? -16.663 -6.484 2.917 1.00 92.75 116 SER A O 1
ATOM 912 N N . SER A 1 117 ? -14.740 -7.656 2.878 1.00 95.50 117 SER A N 1
ATOM 913 C CA . SER A 1 117 ? -13.913 -6.539 3.338 1.00 95.50 117 SER A CA 1
ATOM 914 C C . SER A 1 117 ? -13.860 -5.433 2.286 1.00 95.50 117 SER A C 1
ATOM 916 O O . SER A 1 117 ? -13.851 -5.701 1.084 1.00 95.50 117 SER A O 1
ATOM 918 N N . ARG A 1 118 ? -13.800 -4.180 2.742 1.00 94.62 118 ARG A N 1
ATOM 919 C CA . ARG A 1 118 ? -13.592 -3.012 1.870 1.00 94.62 118 ARG A CA 1
ATOM 920 C C . ARG A 1 118 ? -12.153 -2.920 1.363 1.00 94.62 118 ARG A C 1
ATOM 922 O O . ARG A 1 118 ? -11.921 -2.270 0.352 1.00 94.62 118 ARG A O 1
ATOM 929 N N . LEU A 1 119 ? -11.208 -3.559 2.056 1.00 95.25 119 LEU A N 1
ATOM 930 C CA . LEU A 1 119 ? -9.818 -3.684 1.628 1.00 95.25 119 LEU A CA 1
ATOM 931 C C . LEU A 1 119 ? -9.662 -5.001 0.847 1.00 95.25 119 LEU A C 1
ATOM 933 O O . LEU A 1 119 ? -9.825 -6.065 1.452 1.00 95.25 119 LEU A O 1
ATOM 937 N N . PRO A 1 120 ? -9.352 -4.975 -0.461 1.00 96.12 120 PRO A N 1
ATOM 938 C CA . PRO A 1 120 ? -9.194 -6.200 -1.249 1.00 96.12 120 PRO A CA 1
ATOM 939 C C . PRO A 1 120 ? -8.047 -7.075 -0.728 1.00 96.12 120 PRO A C 1
ATOM 941 O O . PRO A 1 120 ? -7.123 -6.562 -0.098 1.00 96.12 120 PRO A O 1
ATOM 944 N N . TYR A 1 121 ? -8.093 -8.385 -0.969 1.00 96.50 121 TYR A N 1
ATOM 945 C CA . TYR A 1 121 ? -6.981 -9.296 -0.668 1.00 96.50 121 TYR A CA 1
ATOM 946 C C . TYR A 1 121 ? -6.124 -9.497 -1.909 1.00 96.50 121 TYR A C 1
ATOM 948 O O . TYR A 1 121 ? -6.665 -9.598 -3.006 1.00 96.50 121 TYR A O 1
ATOM 956 N N . PHE A 1 122 ? -4.811 -9.607 -1.717 1.00 97.56 122 PHE A N 1
ATOM 957 C CA . PHE A 1 122 ? -3.922 -10.071 -2.773 1.00 97.56 122 PHE A CA 1
ATOM 958 C C . PHE A 1 122 ? -3.985 -11.595 -2.873 1.00 97.56 122 PHE A C 1
ATOM 960 O O . PHE A 1 122 ? -3.830 -12.300 -1.870 1.00 97.56 122 PHE A O 1
ATOM 967 N N . ASN A 1 123 ? -4.187 -12.114 -4.07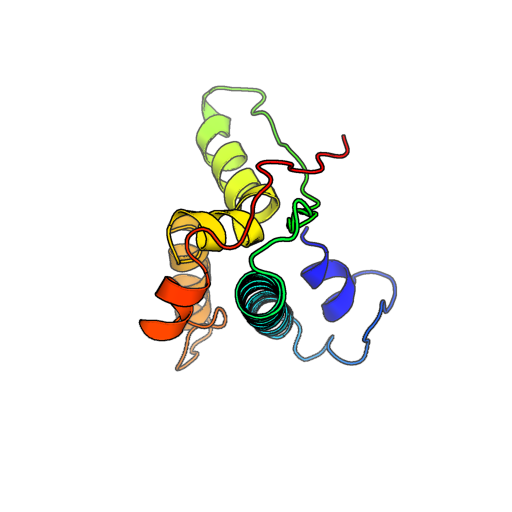9 1.00 97.44 123 ASN A N 1
ATOM 968 C CA . ASN A 1 123 ? -4.019 -13.538 -4.348 1.00 97.44 123 ASN A CA 1
ATOM 969 C C . ASN A 1 123 ? -2.528 -13.917 -4.391 1.00 97.44 123 ASN A C 1
ATOM 971 O O . ASN A 1 123 ? -1.654 -13.058 -4.447 1.00 97.44 123 ASN A O 1
ATOM 975 N N . GLU A 1 124 ? -2.214 -15.212 -4.382 1.00 97.56 124 GLU A N 1
ATOM 976 C CA . GLU A 1 124 ? -0.825 -15.686 -4.313 1.00 97.56 124 GLU A CA 1
ATOM 977 C C . GLU A 1 124 ? 0.086 -15.100 -5.407 1.00 97.56 124 GLU A C 1
ATOM 979 O O . GLU A 1 124 ? 1.204 -14.674 -5.111 1.00 97.56 124 GLU A O 1
ATOM 984 N N . TYR A 1 125 ? -0.406 -15.008 -6.643 1.00 97.44 125 TYR A N 1
ATOM 985 C CA . TYR A 1 125 ? 0.337 -14.421 -7.757 1.00 97.44 125 TYR A CA 1
ATOM 986 C C . TYR A 1 125 ? 0.617 -12.929 -7.529 1.00 97.44 125 TYR A C 1
ATOM 988 O O . TYR A 1 125 ? 1.748 -12.473 -7.689 1.00 97.44 125 TYR A O 1
ATOM 996 N N . GLU A 1 126 ? -0.386 -12.167 -7.098 1.00 98.12 126 GLU A N 1
ATOM 997 C CA . GLU A 1 126 ? -0.244 -10.738 -6.803 1.00 98.12 126 GLU A CA 1
ATOM 998 C C . GLU A 1 126 ? 0.765 -10.486 -5.679 1.00 98.12 126 GLU A C 1
ATOM 1000 O O . GLU A 1 126 ? 1.612 -9.599 -5.792 1.00 98.12 126 GLU A O 1
ATOM 1005 N N . ARG A 1 127 ? 0.736 -11.309 -4.625 1.00 97.62 127 ARG A N 1
ATOM 1006 C CA . ARG A 1 127 ? 1.704 -11.234 -3.521 1.00 97.62 127 ARG A CA 1
ATOM 1007 C C . ARG A 1 127 ? 3.133 -11.431 -4.027 1.00 97.62 127 ARG A C 1
ATOM 1009 O O . ARG A 1 127 ? 4.017 -10.640 -3.704 1.00 97.62 127 ARG A O 1
ATOM 1016 N N . GLN A 1 128 ? 3.355 -12.446 -4.862 1.00 96.62 128 GLN A N 1
ATOM 1017 C CA . GLN A 1 128 ? 4.663 -12.711 -5.470 1.00 96.62 128 GLN A CA 1
ATOM 1018 C C . GLN A 1 128 ? 5.108 -11.574 -6.400 1.00 96.62 128 GLN A C 1
ATOM 1020 O O . GLN A 1 128 ? 6.282 -11.200 -6.412 1.00 96.62 128 GLN A O 1
ATOM 1025 N N . MET A 1 129 ? 4.176 -10.982 -7.150 1.00 96.81 129 MET A N 1
ATOM 1026 C CA . MET A 1 129 ? 4.460 -9.832 -8.006 1.00 96.81 129 MET A CA 1
ATOM 1027 C C . MET A 1 129 ? 4.942 -8.626 -7.196 1.00 96.81 129 MET A C 1
ATOM 1029 O O . MET A 1 129 ? 5.893 -7.968 -7.625 1.00 96.81 129 MET A O 1
ATOM 1033 N N . LEU A 1 130 ? 4.341 -8.374 -6.031 1.00 97.00 130 LEU A N 1
ATOM 1034 C CA . LEU A 1 130 ? 4.637 -7.230 -5.166 1.00 97.00 130 LEU A CA 1
ATOM 1035 C C . LEU A 1 130 ? 5.971 -7.341 -4.418 1.00 97.00 130 LEU A C 1
ATOM 1037 O O . LEU A 1 130 ? 6.698 -6.350 -4.346 1.00 97.00 130 LEU A O 1
ATOM 1041 N N . ILE A 1 131 ? 6.310 -8.518 -3.879 1.00 95.88 131 ILE A N 1
ATOM 1042 C CA . ILE A 1 131 ? 7.505 -8.693 -3.036 1.00 95.88 131 ILE A CA 1
ATOM 1043 C C . ILE A 1 131 ? 8.778 -8.326 -3.811 1.00 95.88 131 ILE A C 1
ATOM 1045 O O . ILE A 1 131 ? 9.131 -8.947 -4.814 1.00 95.88 131 ILE A O 1
ATOM 1049 N N . GLY A 1 132 ? 9.499 -7.320 -3.325 1.00 94.31 132 GLY A N 1
ATOM 1050 C CA . GLY A 1 132 ? 10.730 -6.826 -3.932 1.00 94.31 132 GLY A CA 1
ATOM 1051 C C . GLY A 1 132 ? 10.519 -5.947 -5.165 1.00 94.31 132 GLY A C 1
ATOM 1052 O O . GLY A 1 132 ? 11.485 -5.683 -5.872 1.00 94.31 132 GLY A O 1
ATOM 1053 N N . ALA A 1 133 ? 9.301 -5.471 -5.442 1.00 95.19 133 ALA A N 1
ATOM 1054 C CA . ALA A 1 133 ? 9.031 -4.584 -6.573 1.00 95.19 133 ALA A CA 1
ATOM 1055 C C . ALA A 1 133 ? 9.475 -3.124 -6.324 1.00 95.19 133 ALA A C 1
ATOM 1057 O O . ALA A 1 133 ? 8.718 -2.184 -6.549 1.00 95.19 133 ALA A O 1
ATOM 1058 N N . SER A 1 134 ? 10.687 -2.906 -5.810 1.00 92.94 134 SER A N 1
ATOM 1059 C CA . SER A 1 134 ? 11.296 -1.580 -5.649 1.00 92.94 134 SER A CA 1
ATOM 1060 C C . SER A 1 134 ? 12.805 -1.709 -5.434 1.00 92.94 134 SER A C 1
ATOM 1062 O O . SER A 1 134 ? 13.249 -2.368 -4.497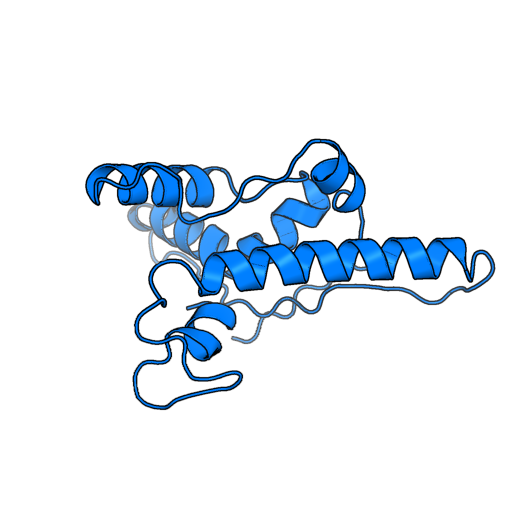 1.00 92.94 134 SER A O 1
ATOM 1064 N N . ASP A 1 135 ? 13.596 -0.999 -6.235 1.00 90.81 135 ASP A N 1
ATOM 1065 C CA . ASP A 1 135 ? 15.062 -0.936 -6.115 1.00 90.81 135 ASP A CA 1
ATOM 1066 C C . ASP A 1 135 ? 15.513 0.093 -5.074 1.00 90.81 135 ASP A C 1
ATOM 1068 O O . ASP A 1 135 ? 16.681 0.154 -4.677 1.00 90.81 135 ASP A O 1
ATOM 1072 N N . THR A 1 136 ? 14.590 0.960 -4.657 1.00 79.31 136 THR A N 1
ATOM 1073 C CA . THR A 1 136 ? 14.857 2.025 -3.694 1.00 79.31 136 THR A CA 1
ATOM 1074 C C . THR A 1 136 ? 14.106 1.775 -2.396 1.00 79.31 136 THR A C 1
ATOM 1076 O O . THR A 1 136 ? 12.922 1.447 -2.400 1.00 79.31 136 THR A O 1
ATOM 1079 N N . LYS A 1 137 ? 14.775 2.023 -1.270 1.00 67.69 137 LYS A N 1
ATOM 1080 C CA . LYS A 1 137 ? 14.138 2.108 0.054 1.00 67.69 137 LYS A CA 1
ATOM 1081 C C . LYS A 1 137 ? 13.672 3.536 0.378 1.00 67.69 137 LYS A C 1
ATOM 1083 O O . LYS A 1 137 ? 13.594 3.911 1.542 1.00 67.69 137 LYS A O 1
ATOM 1088 N N . ARG A 1 138 ? 13.474 4.384 -0.640 1.00 56.16 138 ARG A N 1
ATOM 1089 C CA . ARG A 1 138 ? 13.288 5.823 -0.434 1.00 56.16 138 ARG A CA 1
ATOM 1090 C C . ARG A 1 138 ? 11.827 6.117 -0.115 1.00 56.16 138 ARG A C 1
ATOM 1092 O O . ARG A 1 138 ? 10.978 6.067 -0.994 1.00 56.16 138 ARG A O 1
ATOM 1099 N N . GLN A 1 139 ? 11.564 6.456 1.137 1.00 58.94 139 GLN A N 1
ATOM 1100 C CA . GLN A 1 139 ? 10.285 7.000 1.569 1.00 58.94 139 GLN A CA 1
ATOM 1101 C C . GLN A 1 139 ? 10.360 8.529 1.554 1.00 58.94 139 GLN A C 1
ATOM 1103 O O . GLN A 1 139 ? 11.341 9.100 2.032 1.00 58.94 139 GLN A O 1
ATOM 1108 N N . LEU A 1 140 ? 9.361 9.193 0.967 1.00 56.06 140 LEU A N 1
ATOM 1109 C CA . LEU A 1 140 ? 9.263 10.650 1.007 1.00 56.06 140 LEU A CA 1
ATOM 1110 C C . LEU A 1 140 ? 8.448 11.033 2.242 1.00 56.06 140 LEU A C 1
ATOM 1112 O O . LEU A 1 140 ? 7.221 10.947 2.250 1.00 56.06 140 LEU A O 1
ATOM 1116 N N . ILE A 1 141 ? 9.155 11.427 3.296 1.00 56.91 141 ILE A N 1
ATOM 1117 C CA . ILE A 1 141 ? 8.552 11.962 4.514 1.00 56.91 141 ILE A CA 1
ATOM 1118 C C . ILE A 1 141 ? 8.586 13.482 4.382 1.00 56.91 141 ILE A C 1
ATOM 1120 O O . ILE A 1 141 ? 9.662 14.076 4.334 1.00 56.91 141 ILE A O 1
ATOM 1124 N N . TYR A 1 142 ? 7.409 14.089 4.267 1.00 53.00 142 TYR A N 1
ATOM 1125 C CA . TYR A 1 142 ? 7.247 15.534 4.371 1.00 53.00 142 TYR A CA 1
ATOM 1126 C C . TYR A 1 142 ? 6.737 15.815 5.787 1.00 53.00 142 TYR A C 1
ATOM 1128 O O . TYR A 1 142 ? 5.692 15.281 6.165 1.00 53.00 142 TYR A O 1
ATOM 1136 N N . CYS A 1 143 ? 7.530 16.554 6.566 1.00 50.03 143 CYS A N 1
ATOM 1137 C CA . CYS A 1 143 ? 7.160 17.040 7.895 1.00 50.03 143 CYS A CA 1
ATOM 1138 C C . CYS A 1 143 ? 6.305 18.301 7.775 1.00 50.03 143 CYS A C 1
ATOM 1140 O O . CYS A 1 143 ? 6.664 19.158 6.932 1.00 50.03 143 CYS A O 1
#

Organism: Ancylostoma caninum (NCBI:txid29170)